Protein AF-A0A920BBS8-F1 (afdb_monomer)

Nearest PDB structures (foldseek):
  5juy-assembly1_O  TM=4.625E-01  e=4.395E+00  Homo sapiens
  5wve-assembly1_Y  TM=4.467E-01  e=4.727E+00  Homo sapiens

Sequence (76 aa):
MRLIERVCEENLLNPQVLASANENS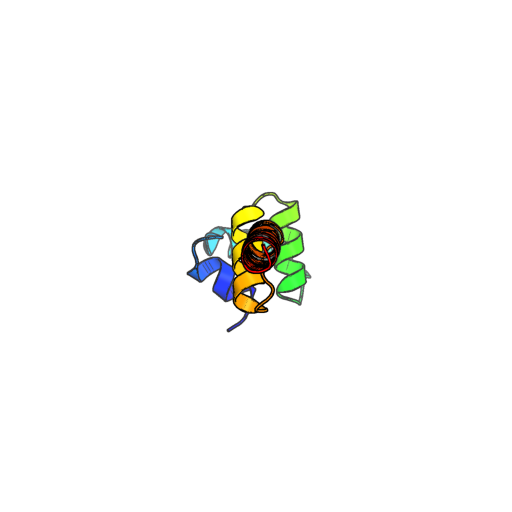RVKSDMGQIQRLSKMNLLDEDSLLKLFSSRYGIPMLSEASQVVKQDLKLIR

Structure (mmCIF, N/CA/C/O backbone):
data_AF-A0A920BBS8-F1
#
_entry.id   AF-A0A920BBS8-F1
#
loop_
_atom_site.group_PDB
_atom_site.id
_atom_site.type_symbol
_atom_site.label_atom_id
_atom_site.label_alt_id
_atom_site.label_comp_id
_atom_site.label_asym_id
_atom_site.label_entity_id
_atom_site.label_seq_id
_atom_site.pdbx_PDB_ins_code
_atom_site.Cartn_x
_atom_site.Cartn_y
_atom_site.Cartn_z
_atom_site.occupancy
_atom_site.B_iso_or_equiv
_atom_site.auth_seq_id
_atom_site.auth_comp_id
_atom_site.auth_asym_id
_atom_site.auth_atom_id
_atom_site.pdbx_PDB_model_num
ATOM 1 N N . MET A 1 1 ? -8.689 -8.439 -7.809 1.00 76.31 1 MET A N 1
ATOM 2 C CA . MET A 1 1 ? -7.808 -7.284 -8.073 1.00 76.31 1 MET A CA 1
ATOM 3 C C . MET A 1 1 ? -6.508 -7.438 -7.306 1.00 76.31 1 MET A C 1
ATOM 5 O O . MET A 1 1 ? -6.548 -7.763 -6.110 1.00 76.31 1 MET A O 1
ATOM 9 N N . ARG A 1 2 ? -5.369 -7.270 -7.982 1.00 86.69 2 ARG A N 1
ATOM 10 C CA . ARG A 1 2 ? -4.056 -7.349 -7.332 1.00 86.69 2 ARG A CA 1
ATOM 11 C C . ARG A 1 2 ? -3.872 -6.186 -6.367 1.00 86.69 2 ARG A C 1
ATOM 13 O O . ARG A 1 2 ? -4.578 -5.181 -6.413 1.00 86.69 2 ARG A O 1
ATOM 20 N N . LEU A 1 3 ? -2.991 -6.372 -5.399 1.00 91.19 3 LEU A N 1
ATOM 21 C CA . LEU A 1 3 ? -2.776 -5.388 -4.348 1.00 91.19 3 LEU A CA 1
ATOM 22 C C . LEU A 1 3 ? -2.086 -4.134 -4.879 1.00 91.19 3 LEU A C 1
ATOM 24 O O . LEU A 1 3 ? -2.510 -3.038 -4.533 1.00 91.19 3 LEU A O 1
ATOM 28 N N . ILE A 1 4 ? -1.133 -4.288 -5.794 1.00 90.81 4 ILE A N 1
ATOM 29 C CA . ILE A 1 4 ? -0.462 -3.147 -6.415 1.00 90.81 4 ILE A CA 1
ATOM 30 C C . ILE A 1 4 ? -1.384 -2.339 -7.344 1.00 90.81 4 ILE A C 1
ATOM 32 O O . ILE A 1 4 ? -1.304 -1.118 -7.371 1.00 90.81 4 ILE A O 1
ATOM 36 N N . GLU A 1 5 ? -2.314 -3.004 -8.038 1.00 90.12 5 GLU A N 1
ATOM 37 C CA . GLU A 1 5 ? -3.334 -2.343 -8.870 1.00 90.12 5 GLU A CA 1
ATOM 38 C C . GLU A 1 5 ? -4.213 -1.429 -8.010 1.00 90.12 5 GLU A C 1
ATOM 40 O O . GLU A 1 5 ? -4.405 -0.261 -8.338 1.00 90.12 5 GLU A O 1
ATOM 45 N N . ARG A 1 6 ? -4.645 -1.923 -6.842 1.00 91.19 6 ARG A N 1
ATOM 46 C CA . ARG A 1 6 ? -5.469 -1.134 -5.924 1.00 91.19 6 ARG A CA 1
ATOM 47 C C . ARG A 1 6 ? -4.746 0.088 -5.355 1.00 91.19 6 ARG A C 1
ATOM 49 O O . ARG A 1 6 ? -5.371 1.117 -5.152 1.00 91.19 6 ARG A O 1
ATOM 56 N N . VAL A 1 7 ? -3.439 -0.007 -5.115 1.00 92.44 7 VAL A N 1
ATOM 57 C CA . VAL A 1 7 ? -2.629 1.144 -4.677 1.00 92.44 7 VAL A CA 1
ATOM 58 C C . VAL A 1 7 ? -2.654 2.260 -5.731 1.00 92.44 7 VAL A C 1
ATOM 60 O O . VAL A 1 7 ? -2.753 3.432 -5.380 1.00 92.44 7 VAL A O 1
ATOM 63 N N . CYS A 1 8 ? -2.613 1.915 -7.020 1.00 91.50 8 CYS A N 1
ATOM 64 C CA . CYS A 1 8 ? -2.722 2.904 -8.091 1.00 91.50 8 CYS A CA 1
ATOM 65 C C . CYS A 1 8 ? -4.137 3.480 -8.234 1.00 91.50 8 CYS A C 1
ATOM 67 O O . CYS A 1 8 ? -4.281 4.686 -8.408 1.00 91.50 8 CYS A O 1
ATOM 69 N N . GLU A 1 9 ? -5.175 2.647 -8.143 1.00 91.88 9 GLU A N 1
ATOM 70 C CA . GLU A 1 9 ? -6.572 3.091 -8.271 1.00 91.88 9 GLU A CA 1
ATOM 71 C C . GLU A 1 9 ? -7.009 4.041 -7.151 1.00 91.88 9 GLU A C 1
ATOM 73 O O . GLU A 1 9 ? -7.708 5.019 -7.403 1.00 91.88 9 GLU A O 1
ATOM 78 N N . GLU A 1 10 ? -6.550 3.797 -5.923 1.00 90.75 10 GLU A N 1
ATOM 79 C CA . GLU A 1 10 ? -6.828 4.648 -4.758 1.00 90.75 10 GLU A CA 1
ATOM 80 C C . GLU A 1 10 ? -5.924 5.907 -4.738 1.00 90.75 10 GLU A C 1
ATOM 82 O O . GLU A 1 10 ? -5.830 6.597 -3.726 1.00 90.75 10 GLU A O 1
ATOM 87 N N . ASN A 1 11 ? -5.240 6.214 -5.851 1.00 90.25 11 ASN A N 1
ATOM 88 C CA . ASN A 1 11 ? -4.322 7.347 -6.030 1.00 90.25 11 ASN A CA 1
ATOM 89 C C . ASN A 1 11 ? -3.155 7.406 -5.025 1.00 90.25 11 ASN A C 1
ATOM 91 O O . ASN A 1 11 ? -2.567 8.467 -4.817 1.00 90.25 11 ASN A O 1
ATOM 95 N N . LEU A 1 12 ? -2.775 6.273 -4.428 1.00 91.69 12 LEU A N 1
ATOM 96 C CA . LEU A 1 12 ? -1.655 6.199 -3.479 1.00 91.69 12 LEU A CA 1
ATOM 97 C C . LEU A 1 12 ? -0.296 6.178 -4.178 1.00 91.69 12 LEU A C 1
ATOM 99 O O . LEU A 1 12 ? 0.724 6.496 -3.571 1.00 91.69 12 LEU A O 1
ATOM 103 N N . LEU A 1 13 ? -0.272 5.768 -5.445 1.00 92.56 13 LEU A N 1
ATOM 104 C CA . LEU A 1 13 ? 0.935 5.702 -6.253 1.00 92.56 13 LEU A CA 1
ATOM 105 C C . LEU A 1 13 ? 0.617 6.013 -7.707 1.00 92.56 13 LEU A C 1
ATOM 107 O O . LEU A 1 13 ? -0.231 5.364 -8.322 1.00 92.56 13 LEU A O 1
ATOM 111 N N . ASN A 1 14 ? 1.369 6.945 -8.288 1.00 91.25 14 ASN A N 1
ATOM 112 C CA . ASN A 1 14 ? 1.283 7.213 -9.716 1.00 91.25 14 ASN A CA 1
ATOM 113 C C . ASN A 1 14 ? 1.725 5.961 -10.513 1.00 91.25 14 ASN A C 1
ATOM 115 O O . ASN A 1 14 ? 2.844 5.476 -10.307 1.00 91.25 14 ASN A O 1
ATOM 119 N N . PRO A 1 15 ? 0.908 5.454 -11.457 1.00 89.31 15 PRO A N 1
ATOM 120 C CA . PRO A 1 15 ? 1.259 4.300 -12.289 1.00 89.31 15 PRO A CA 1
ATOM 121 C C . PRO A 1 15 ? 2.589 4.445 -13.043 1.00 89.31 15 PRO A C 1
ATOM 123 O O . PRO A 1 15 ? 3.286 3.455 -13.259 1.00 89.31 15 PRO A O 1
ATOM 126 N N . GLN A 1 16 ? 2.977 5.667 -13.416 1.00 89.00 16 GLN A N 1
ATOM 127 C CA . GLN A 1 16 ? 4.266 5.937 -14.060 1.00 89.00 16 GLN A CA 1
ATOM 128 C C . GLN A 1 16 ? 5.436 5.718 -13.094 1.00 89.00 16 GLN A C 1
ATOM 130 O O . GLN A 1 16 ? 6.437 5.118 -13.471 1.00 89.00 16 GLN A O 1
ATOM 135 N N . VAL A 1 17 ? 5.285 6.120 -11.827 1.00 89.00 17 VAL A N 1
ATOM 136 C CA . VAL A 1 17 ? 6.285 5.874 -10.773 1.00 89.00 17 VAL A CA 1
ATOM 137 C C . VAL A 1 17 ? 6.412 4.376 -10.503 1.00 89.00 17 VAL A C 1
ATOM 139 O O . VAL A 1 17 ? 7.523 3.870 -10.351 1.00 89.00 17 VAL A O 1
ATOM 142 N N . LEU A 1 18 ? 5.293 3.644 -10.510 1.00 88.75 18 LEU A N 1
ATOM 143 C CA . LEU A 1 18 ? 5.302 2.185 -10.415 1.00 88.75 18 LEU A CA 1
ATOM 144 C C . LEU A 1 18 ? 6.061 1.542 -11.584 1.00 88.75 18 LEU A C 1
ATOM 146 O O . LEU A 1 18 ? 6.864 0.634 -11.361 1.00 88.75 18 LEU A O 1
ATOM 150 N N . ALA A 1 19 ? 5.815 2.005 -12.813 1.00 87.56 19 ALA A N 1
ATOM 151 C CA . ALA A 1 19 ? 6.494 1.513 -14.008 1.00 87.56 19 ALA A CA 1
ATOM 152 C C . ALA A 1 19 ? 8.010 1.739 -13.916 1.00 87.56 19 ALA A C 1
ATOM 154 O O . ALA A 1 19 ? 8.763 0.768 -13.989 1.00 87.56 19 ALA A O 1
ATOM 155 N N . SER A 1 20 ? 8.452 2.969 -13.626 1.00 86.12 20 SER A N 1
ATOM 156 C CA . SER A 1 20 ? 9.873 3.298 -13.435 1.00 86.12 20 SER A CA 1
ATOM 157 C C . SER A 1 20 ? 10.515 2.492 -12.305 1.00 86.12 20 SER A C 1
ATOM 159 O O . SER A 1 20 ? 11.619 1.972 -12.450 1.00 86.12 20 SER A O 1
ATOM 161 N N . ALA A 1 21 ? 9.817 2.316 -11.179 1.00 85.25 21 ALA A N 1
ATOM 162 C CA . ALA A 1 21 ? 10.330 1.522 -10.069 1.00 85.25 21 ALA A CA 1
ATOM 163 C C . ALA A 1 21 ? 10.485 0.036 -10.438 1.00 85.25 21 ALA A C 1
ATOM 165 O O . ALA A 1 21 ? 11.276 -0.665 -9.799 1.00 85.25 21 ALA A O 1
ATOM 166 N N . ASN A 1 22 ? 9.724 -0.464 -11.417 1.00 85.12 22 ASN A N 1
ATOM 167 C CA . ASN A 1 22 ? 9.687 -1.871 -11.806 1.00 85.12 22 ASN A CA 1
ATOM 168 C C . ASN A 1 22 ? 10.641 -2.251 -12.947 1.00 85.12 22 ASN A C 1
ATOM 170 O O . ASN A 1 22 ? 10.909 -3.446 -13.078 1.00 85.12 22 ASN A O 1
ATOM 174 N N . GLU A 1 23 ? 11.204 -1.301 -13.701 1.00 79.31 23 GLU A N 1
ATOM 175 C CA . GLU A 1 23 ? 12.060 -1.575 -14.875 1.00 79.31 23 GLU A CA 1
ATOM 176 C C . GLU A 1 23 ? 13.227 -2.542 -14.597 1.00 79.31 23 GLU A C 1
ATOM 178 O O . GLU A 1 23 ? 13.607 -3.309 -15.474 1.00 79.31 23 GLU A O 1
ATOM 183 N N . ASN A 1 24 ? 13.744 -2.589 -13.363 1.00 74.31 24 ASN A N 1
ATOM 184 C CA . ASN A 1 24 ? 14.830 -3.496 -12.954 1.00 74.31 24 ASN A CA 1
ATOM 185 C C . ASN A 1 24 ? 14.47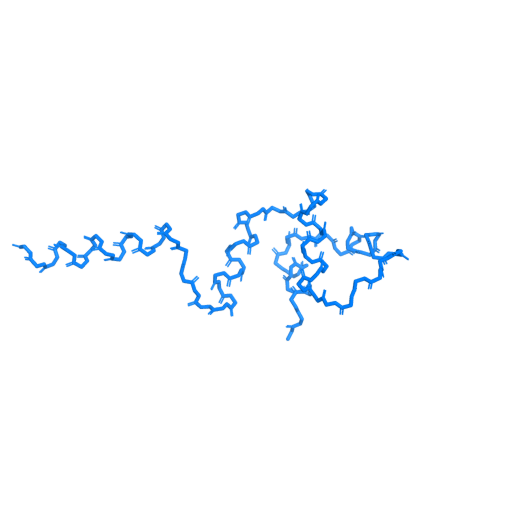4 -4.386 -11.746 1.00 74.31 24 ASN A C 1
ATOM 187 O O . ASN A 1 24 ? 15.335 -4.970 -11.082 1.00 74.31 24 ASN A O 1
ATOM 191 N N . SER A 1 25 ? 13.187 -4.483 -11.420 1.00 76.75 25 SER A N 1
ATOM 192 C CA . SER A 1 25 ? 12.701 -5.195 -10.241 1.00 76.75 25 SER A CA 1
ATOM 193 C C . SER A 1 25 ? 12.646 -6.707 -10.464 1.00 76.75 25 SER A C 1
ATOM 195 O O . SER A 1 25 ? 11.920 -7.194 -11.324 1.00 76.75 25 SER A O 1
ATOM 197 N N . ARG A 1 26 ? 13.293 -7.480 -9.581 1.00 79.06 26 ARG A N 1
ATOM 198 C CA . ARG A 1 26 ? 13.108 -8.946 -9.492 1.00 79.06 26 ARG A CA 1
ATOM 199 C C . ARG A 1 26 ? 11.937 -9.371 -8.598 1.00 79.06 26 ARG A C 1
ATOM 201 O O . ARG A 1 26 ? 11.747 -10.562 -8.357 1.00 79.06 26 ARG A O 1
ATOM 208 N N . VAL A 1 27 ? 11.179 -8.419 -8.054 1.00 76.81 27 VAL A N 1
ATOM 209 C CA . VAL A 1 27 ? 10.132 -8.707 -7.071 1.00 76.81 27 VAL A CA 1
ATOM 210 C C . VAL A 1 27 ? 8.881 -9.253 -7.756 1.00 76.81 27 VAL A C 1
ATOM 212 O O . VAL A 1 27 ? 8.278 -8.578 -8.588 1.00 76.81 27 VAL A O 1
ATOM 215 N N . LYS A 1 28 ? 8.495 -10.477 -7.376 1.00 80.12 28 LYS A N 1
ATOM 216 C CA . LYS A 1 28 ? 7.414 -11.245 -8.016 1.00 80.12 28 LYS A CA 1
ATOM 217 C C . LYS A 1 28 ? 6.052 -11.145 -7.323 1.00 80.12 28 LYS A C 1
ATOM 219 O O . LYS A 1 28 ? 5.064 -11.557 -7.916 1.00 80.12 28 LYS A O 1
ATOM 224 N N . SER A 1 29 ? 5.988 -10.648 -6.086 1.00 90.12 29 SER A N 1
ATOM 225 C CA . SER A 1 29 ? 4.738 -10.539 -5.323 1.00 90.12 29 SER A CA 1
ATOM 226 C C . SER A 1 29 ? 4.324 -9.086 -5.118 1.00 90.12 29 SER A C 1
ATOM 228 O O . SER A 1 29 ? 5.175 -8.225 -4.890 1.00 90.12 29 SER A O 1
ATOM 230 N N . ASP A 1 30 ? 3.015 -8.827 -5.122 1.00 90.75 30 ASP A N 1
ATOM 231 C CA . ASP A 1 30 ? 2.468 -7.487 -4.878 1.00 90.75 30 ASP A CA 1
ATOM 232 C C . ASP A 1 30 ? 2.936 -6.916 -3.532 1.00 90.75 30 ASP A C 1
ATOM 234 O O . ASP A 1 30 ? 3.345 -5.762 -3.445 1.00 90.75 30 ASP A O 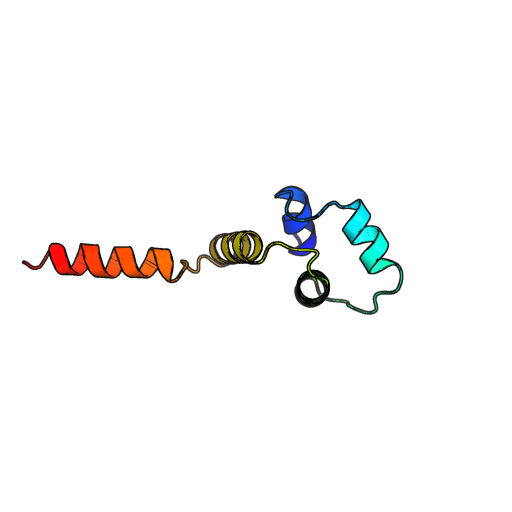1
ATOM 238 N N . MET A 1 31 ? 2.927 -7.740 -2.477 1.00 91.19 31 MET A N 1
ATOM 239 C CA . MET A 1 31 ? 3.368 -7.313 -1.147 1.00 91.19 31 MET A CA 1
ATOM 240 C C . MET A 1 31 ? 4.857 -6.955 -1.137 1.00 91.19 31 MET A C 1
ATOM 242 O O . MET A 1 31 ? 5.245 -5.946 -0.558 1.00 91.19 31 MET A O 1
ATOM 246 N N . GLY A 1 32 ? 5.696 -7.737 -1.822 1.00 92.19 32 GLY A N 1
ATOM 247 C CA . GLY A 1 32 ? 7.113 -7.410 -1.946 1.00 92.19 32 GLY A CA 1
ATOM 248 C C . GLY A 1 32 ? 7.333 -6.099 -2.705 1.00 92.19 32 GLY A C 1
ATOM 249 O O . GLY A 1 32 ? 8.244 -5.340 -2.373 1.00 92.19 32 GLY A O 1
ATOM 250 N N . GLN A 1 33 ? 6.521 -5.825 -3.733 1.00 91.31 33 GLN A N 1
ATOM 251 C CA . GLN A 1 33 ? 6.598 -4.571 -4.484 1.00 91.31 33 GLN A CA 1
ATOM 252 C C . GLN A 1 33 ? 6.222 -3.390 -3.590 1.00 91.31 33 GLN A C 1
ATOM 254 O O . GLN A 1 33 ? 6.976 -2.424 -3.525 1.00 91.31 33 GLN A O 1
ATOM 259 N N . ILE A 1 34 ? 5.136 -3.502 -2.825 1.00 92.31 34 ILE A N 1
ATOM 260 C CA . ILE A 1 34 ? 4.719 -2.470 -1.868 1.00 92.31 34 ILE A CA 1
ATOM 261 C C . ILE A 1 34 ? 5.775 -2.228 -0.797 1.00 92.31 34 ILE A C 1
ATOM 263 O O . ILE A 1 34 ? 6.127 -1.081 -0.547 1.00 92.31 34 ILE A O 1
ATOM 267 N N . GLN A 1 35 ? 6.336 -3.285 -0.208 1.00 91.31 35 GLN A N 1
ATOM 268 C CA . GLN A 1 35 ? 7.418 -3.149 0.768 1.00 91.31 35 GLN A CA 1
ATOM 269 C C . GLN A 1 35 ? 8.622 -2.409 0.179 1.00 91.31 35 GLN A C 1
ATOM 271 O O . GLN A 1 35 ? 9.239 -1.594 0.862 1.00 91.31 35 GLN A O 1
ATOM 276 N N . ARG A 1 36 ? 8.971 -2.669 -1.087 1.00 91.38 36 ARG A N 1
ATOM 277 C CA . ARG A 1 36 ? 10.055 -1.944 -1.760 1.00 91.38 36 ARG A CA 1
ATOM 278 C C . ARG A 1 36 ? 9.709 -0.469 -1.955 1.00 91.38 36 ARG A C 1
ATOM 280 O O . ARG A 1 36 ? 10.544 0.379 -1.669 1.00 91.38 36 ARG A O 1
ATOM 287 N N . LEU A 1 37 ? 8.505 -0.174 -2.434 1.00 92.50 37 LEU A N 1
ATOM 288 C CA . LEU A 1 37 ? 8.043 1.191 -2.694 1.00 92.50 37 LEU A CA 1
ATOM 289 C C . LEU A 1 37 ? 7.931 2.016 -1.401 1.00 92.50 37 LEU A C 1
ATOM 291 O O . LEU A 1 37 ? 8.349 3.170 -1.382 1.00 92.50 37 LEU A O 1
ATOM 295 N N . SER A 1 38 ? 7.467 1.406 -0.307 1.00 91.44 38 SER A N 1
ATOM 296 C CA . SER A 1 38 ? 7.471 2.003 1.036 1.00 91.44 38 SER A CA 1
ATOM 297 C C . SER A 1 38 ? 8.899 2.301 1.507 1.00 91.44 38 SER A C 1
ATOM 299 O O . SER A 1 38 ? 9.180 3.426 1.898 1.00 91.44 38 SER A O 1
ATOM 301 N N . LYS A 1 39 ? 9.852 1.371 1.337 1.00 91.06 39 LYS A N 1
ATOM 302 C CA . LYS A 1 39 ? 11.279 1.623 1.634 1.00 91.06 39 LYS A CA 1
ATOM 303 C C . LYS A 1 39 ? 11.907 2.739 0.792 1.00 91.06 39 LYS A C 1
ATOM 305 O O . LYS A 1 39 ? 12.931 3.288 1.183 1.00 91.06 39 LYS A O 1
ATOM 310 N N . MET A 1 40 ? 11.336 3.036 -0.373 1.00 91.31 40 MET A N 1
ATOM 311 C CA . MET A 1 40 ? 11.748 4.144 -1.239 1.00 91.31 40 MET A CA 1
ATOM 312 C C . MET A 1 40 ? 11.029 5.459 -0.898 1.00 91.31 40 MET A C 1
ATOM 314 O O . MET A 1 40 ? 11.226 6.442 -1.606 1.00 91.31 40 MET A O 1
ATOM 318 N N . ASN A 1 41 ? 10.200 5.488 0.153 1.00 91.00 41 ASN A N 1
ATOM 319 C CA . ASN A 1 41 ? 9.340 6.617 0.523 1.00 91.00 41 ASN A CA 1
ATOM 320 C C . ASN A 1 41 ? 8.415 7.078 -0.619 1.00 91.00 41 ASN A C 1
ATOM 322 O O . ASN A 1 41 ? 8.074 8.253 -0.720 1.00 91.00 41 ASN A O 1
ATOM 326 N N . LEU A 1 42 ? 8.019 6.154 -1.502 1.00 91.62 42 LEU A N 1
ATOM 327 C CA . LEU A 1 42 ? 7.106 6.427 -2.620 1.00 91.62 42 LEU A CA 1
ATOM 328 C C . LEU A 1 42 ? 5.637 6.196 -2.253 1.00 91.62 42 LEU A C 1
ATOM 330 O O . LEU A 1 42 ? 4.758 6.437 -3.075 1.00 91.62 42 LEU A O 1
ATOM 334 N N . LEU A 1 43 ? 5.380 5.683 -1.050 1.00 93.12 43 LEU A N 1
ATOM 335 C CA . LEU A 1 43 ? 4.051 5.391 -0.532 1.00 93.12 43 LEU A CA 1
ATOM 336 C C . LEU A 1 43 ? 3.889 6.069 0.821 1.00 93.12 43 LEU A C 1
ATOM 338 O O . LEU A 1 43 ? 4.760 5.945 1.680 1.00 93.12 43 LEU A O 1
ATOM 342 N N . ASP A 1 44 ? 2.754 6.736 1.002 1.00 90.75 44 ASP A N 1
ATOM 343 C CA . ASP A 1 44 ? 2.332 7.252 2.297 1.00 90.75 44 ASP A CA 1
ATOM 344 C C . ASP A 1 44 ? 1.901 6.092 3.208 1.00 90.75 44 ASP A C 1
ATOM 346 O O . ASP A 1 44 ? 0.992 5.326 2.869 1.00 90.75 44 ASP A O 1
ATOM 350 N N . GLU A 1 45 ? 2.574 5.940 4.349 1.00 89.06 45 GLU A N 1
ATOM 351 C CA . GLU A 1 45 ? 2.367 4.801 5.251 1.00 89.06 45 GLU A CA 1
ATOM 352 C C . GLU A 1 45 ? 0.964 4.794 5.867 1.00 89.06 45 GLU A C 1
ATOM 354 O O . GLU A 1 45 ? 0.347 3.731 5.962 1.00 89.06 45 GLU A O 1
ATOM 359 N N . ASP A 1 46 ? 0.418 5.964 6.211 1.00 90.38 46 ASP A N 1
ATOM 360 C CA . ASP A 1 46 ? -0.920 6.086 6.799 1.00 90.38 46 ASP A CA 1
ATOM 361 C C . ASP A 1 46 ? -2.007 5.654 5.812 1.00 90.38 46 ASP A C 1
ATOM 363 O O . ASP A 1 46 ? -2.935 4.910 6.153 1.00 90.38 46 ASP A O 1
ATOM 367 N N . SER A 1 47 ? -1.898 6.094 4.563 1.00 91.38 47 SER A N 1
ATOM 368 C CA . SER A 1 47 ? -2.847 5.735 3.515 1.00 91.38 47 SER A CA 1
ATOM 369 C C . SER A 1 47 ? -2.719 4.263 3.111 1.00 91.38 47 SER A C 1
ATOM 371 O O . SER A 1 47 ? -3.730 3.593 2.877 1.00 91.38 47 SER A O 1
ATOM 373 N N . LEU A 1 48 ? -1.499 3.717 3.118 1.00 92.69 48 LEU A N 1
ATOM 374 C CA . LEU A 1 48 ? -1.259 2.286 2.935 1.00 92.69 48 LEU A CA 1
ATOM 375 C C . LEU A 1 48 ? -1.901 1.455 4.056 1.00 92.69 48 LEU A C 1
ATOM 377 O O . LEU A 1 48 ? -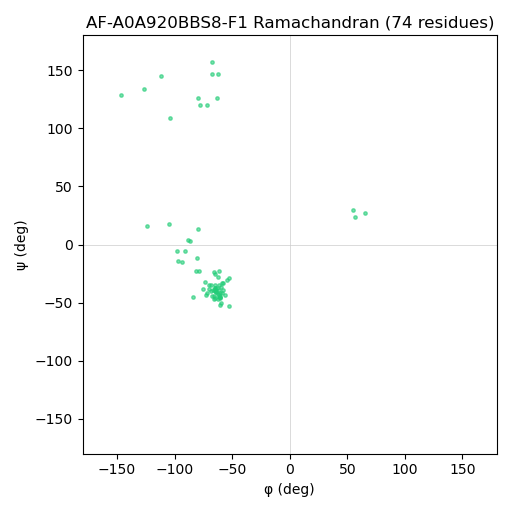2.529 0.427 3.793 1.00 92.69 48 LEU A O 1
ATOM 381 N N . LEU A 1 49 ? -1.778 1.913 5.3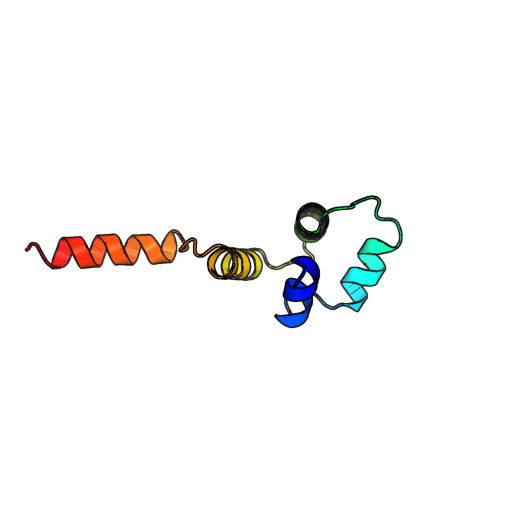03 1.00 91.62 49 LEU A N 1
ATOM 382 C CA . LEU A 1 49 ? -2.340 1.242 6.470 1.00 91.62 49 LEU A CA 1
ATOM 383 C C . LEU A 1 49 ? -3.874 1.226 6.423 1.00 91.62 49 LEU A C 1
ATOM 385 O O . LEU A 1 49 ? -4.478 0.186 6.694 1.00 91.62 49 LEU A O 1
ATOM 389 N N . LYS A 1 50 ? -4.508 2.323 5.988 1.00 91.94 50 LYS A N 1
ATOM 390 C CA . LYS A 1 50 ? -5.960 2.376 5.730 1.00 91.94 50 LYS A CA 1
ATOM 391 C C . LYS A 1 50 ? -6.385 1.398 4.636 1.00 91.94 50 LYS A C 1
ATOM 393 O O . LYS A 1 50 ? -7.374 0.682 4.803 1.00 91.94 50 LYS A O 1
ATOM 398 N N . LEU A 1 51 ? -5.623 1.318 3.543 1.00 92.75 51 LEU A N 1
ATOM 399 C CA . LEU A 1 51 ? -5.886 0.363 2.465 1.00 92.75 51 LEU A CA 1
ATOM 400 C C . LEU A 1 51 ? -5.810 -1.082 2.972 1.00 92.75 51 LEU A C 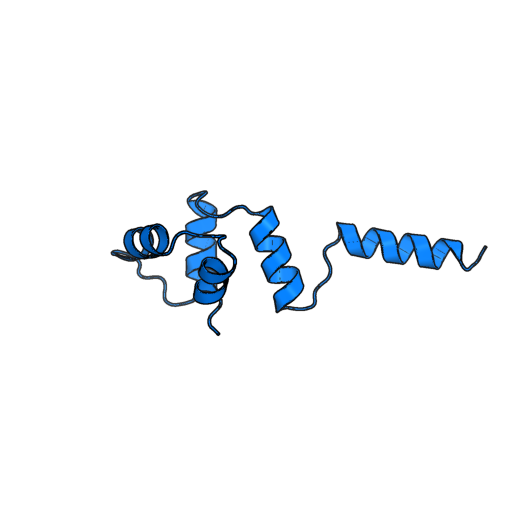1
ATOM 402 O O . LEU A 1 51 ? -6.659 -1.903 2.621 1.00 92.75 51 LEU A O 1
ATOM 406 N N . PHE A 1 52 ? -4.828 -1.404 3.815 1.00 92.81 52 PHE A N 1
ATOM 407 C CA . PHE A 1 52 ? -4.720 -2.730 4.422 1.00 92.81 52 PHE A CA 1
ATOM 408 C C . PHE A 1 52 ? -5.847 -3.021 5.408 1.00 92.81 52 PHE A C 1
ATOM 410 O O . PHE A 1 52 ? -6.436 -4.100 5.325 1.00 92.81 52 PHE A O 1
ATOM 417 N N . SER A 1 53 ? -6.186 -2.068 6.276 1.00 92.81 53 SER A N 1
ATOM 418 C CA . SER A 1 53 ? -7.323 -2.179 7.196 1.00 92.81 53 SER A CA 1
ATOM 419 C C . SER A 1 53 ? -8.602 -2.539 6.435 1.00 92.81 53 SER A C 1
ATOM 421 O O . SER A 1 53 ? -9.218 -3.575 6.696 1.00 92.81 53 SER A O 1
ATOM 423 N N . SER A 1 54 ? -8.922 -1.767 5.390 1.00 91.44 54 SER A N 1
ATOM 424 C CA . SER A 1 54 ? -10.095 -1.995 4.543 1.00 91.44 54 SER A CA 1
ATOM 425 C C . SER A 1 54 ? -10.048 -3.341 3.812 1.00 91.44 54 SER A C 1
ATOM 427 O O . SER A 1 54 ? -11.021 -4.093 3.826 1.00 91.44 54 SER A O 1
ATOM 429 N N . ARG A 1 55 ? -8.912 -3.684 3.191 1.00 90.81 55 ARG A N 1
ATOM 430 C CA . ARG A 1 55 ? -8.778 -4.905 2.380 1.00 90.81 55 ARG A CA 1
ATOM 431 C C . ARG A 1 55 ? -8.886 -6.185 3.204 1.00 90.81 55 ARG A C 1
ATOM 433 O O . ARG A 1 55 ? -9.426 -7.171 2.705 1.00 90.81 55 ARG A O 1
ATOM 440 N N . TYR A 1 56 ? -8.316 -6.192 4.405 1.00 90.88 56 TYR A N 1
ATOM 441 C CA . TYR A 1 56 ? -8.268 -7.376 5.263 1.00 90.88 56 TYR A CA 1
ATOM 442 C C . TYR A 1 56 ? -9.372 -7.392 6.327 1.00 90.88 56 TYR A C 1
ATOM 444 O O . TYR A 1 56 ? -9.501 -8.388 7.033 1.00 90.88 56 TYR A O 1
ATOM 452 N N . GLY A 1 57 ? -10.171 -6.324 6.440 1.00 90.38 57 GLY A N 1
ATOM 453 C CA . GLY A 1 57 ? -11.206 -6.196 7.468 1.00 90.38 57 GLY A CA 1
ATOM 454 C C . GLY A 1 57 ? -10.628 -6.120 8.883 1.00 90.38 57 GLY A C 1
ATOM 455 O O . GLY A 1 57 ? -11.274 -6.557 9.833 1.00 90.38 57 GLY A O 1
ATOM 456 N N . ILE A 1 58 ? -9.396 -5.621 9.019 1.00 90.88 58 ILE A N 1
ATOM 457 C CA . ILE A 1 58 ? -8.690 -5.524 10.298 1.00 90.88 58 ILE A CA 1
ATOM 458 C C . ILE A 1 58 ? -8.736 -4.059 10.736 1.00 90.88 58 ILE A C 1
ATOM 460 O O . ILE A 1 58 ? -8.040 -3.250 10.125 1.00 90.88 58 ILE A O 1
ATOM 464 N N . PRO A 1 59 ? -9.512 -3.701 11.772 1.00 87.44 59 PRO A N 1
ATOM 465 C CA . PRO A 1 59 ? -9.636 -2.314 12.201 1.00 87.44 59 PRO A CA 1
ATOM 466 C C . PRO A 1 59 ? -8.291 -1.763 12.675 1.00 87.44 59 PRO A C 1
ATOM 468 O O . PRO A 1 59 ? -7.479 -2.474 13.280 1.00 87.44 59 PRO A O 1
ATOM 471 N N . MET A 1 60 ? -8.065 -0.472 12.441 1.00 88.44 60 MET A N 1
ATOM 472 C CA . MET A 1 60 ? -6.870 0.188 12.958 1.00 88.44 60 MET A CA 1
ATOM 473 C C . MET A 1 60 ? -6.944 0.260 14.489 1.00 88.44 60 MET A C 1
ATOM 475 O O . MET A 1 60 ? -8.018 0.431 15.063 1.00 88.44 60 MET A O 1
ATOM 479 N N . LEU A 1 61 ? -5.805 0.181 15.187 1.00 85.25 61 LEU A N 1
ATOM 480 C CA . LEU A 1 61 ? -5.787 0.286 16.657 1.00 85.25 61 LEU A CA 1
ATOM 481 C C . LEU A 1 61 ? -6.398 1.605 17.163 1.00 85.25 61 LEU A C 1
ATOM 483 O O . LEU A 1 61 ? -7.044 1.629 18.212 1.00 85.25 61 LEU A O 1
ATOM 487 N N . SER A 1 62 ? -6.233 2.688 16.400 1.00 81.75 62 SER A N 1
ATOM 488 C CA . SER A 1 62 ? -6.874 3.984 16.645 1.00 81.75 62 SER A CA 1
ATOM 489 C C . SER A 1 62 ? -8.407 3.902 16.649 1.00 81.75 62 SER A C 1
ATOM 491 O O . SER A 1 62 ? -9.049 4.611 17.422 1.00 81.75 62 SER A O 1
ATOM 493 N N . GLU A 1 63 ? -8.986 3.020 15.836 1.00 77.31 63 GLU A N 1
ATOM 494 C CA . GLU A 1 63 ? -10.427 2.766 15.733 1.00 77.31 63 GLU A CA 1
ATOM 495 C C . GLU A 1 63 ? -10.882 1.775 16.815 1.00 77.31 63 GLU A C 1
ATOM 497 O O . GLU A 1 63 ? -11.845 2.029 17.538 1.00 77.31 63 GLU A O 1
ATOM 502 N N . ALA A 1 64 ? -10.137 0.683 17.014 1.00 72.12 64 ALA A N 1
ATOM 503 C CA . ALA A 1 64 ? -10.448 -0.340 18.014 1.00 72.12 64 ALA A CA 1
ATOM 504 C C . ALA A 1 64 ? -10.438 0.215 19.452 1.00 72.12 64 ALA A C 1
ATOM 506 O O . ALA A 1 64 ? -11.260 -0.173 20.284 1.00 72.12 64 ALA A O 1
ATOM 507 N N . SER A 1 65 ? -9.554 1.175 19.751 1.00 66.81 65 SER A N 1
ATOM 508 C CA . SER A 1 65 ? -9.517 1.847 21.058 1.00 66.81 65 SER A CA 1
ATOM 509 C C . SER A 1 65 ? -10.809 2.619 21.371 1.00 66.81 65 SER A C 1
ATOM 511 O O . SER A 1 65 ? -11.165 2.771 22.542 1.00 66.81 65 SER A O 1
ATOM 513 N N . GLN A 1 66 ? -11.533 3.096 20.352 1.00 60.69 66 GLN A N 1
ATOM 514 C CA . GLN A 1 66 ? -12.812 3.782 20.546 1.00 60.69 66 GLN A CA 1
ATOM 515 C C . GLN A 1 66 ? -13.940 2.801 20.872 1.00 60.69 66 GLN A C 1
ATOM 517 O O . GLN A 1 66 ? -14.735 3.094 21.764 1.00 60.69 66 GLN A O 1
ATOM 522 N N . VAL A 1 67 ? -13.950 1.628 20.232 1.00 59.59 67 VAL A N 1
ATOM 523 C CA . VAL A 1 67 ? -14.930 0.558 20.492 1.00 59.59 67 VAL A CA 1
ATOM 524 C C . VAL A 1 67 ? -14.848 0.103 21.950 1.00 59.59 67 VAL A C 1
ATOM 526 O O . VAL A 1 67 ? -15.836 0.169 22.675 1.00 59.59 67 VAL A O 1
ATOM 529 N N . VAL A 1 68 ? -13.640 -0.199 22.441 1.00 60.19 68 VAL A N 1
ATOM 530 C CA . VAL A 1 68 ? -13.428 -0.612 23.842 1.00 60.19 68 VAL A CA 1
ATOM 531 C C . VAL A 1 68 ? -13.893 0.465 24.833 1.00 60.19 68 VAL A C 1
ATOM 533 O O . VAL A 1 68 ? -14.452 0.155 25.884 1.00 60.19 68 VAL A O 1
ATOM 536 N N . LYS A 1 69 ? -13.699 1.751 24.511 1.00 57.47 69 LYS A N 1
ATOM 537 C CA . LYS A 1 69 ? -14.140 2.867 25.365 1.00 57.47 69 LYS A CA 1
ATOM 538 C C . LYS A 1 69 ? -15.652 3.091 25.337 1.00 57.47 69 LYS A C 1
A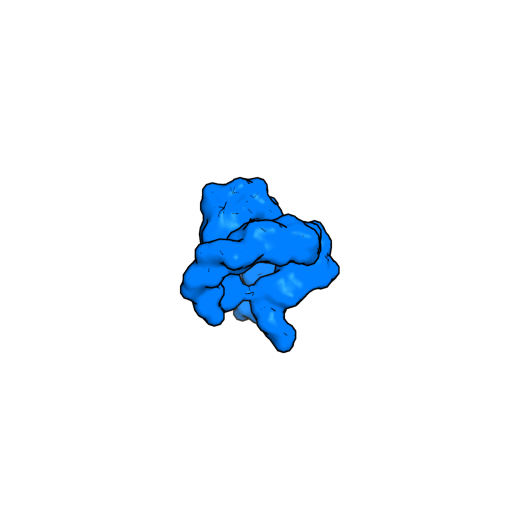TOM 540 O O . LYS A 1 69 ? -16.189 3.565 26.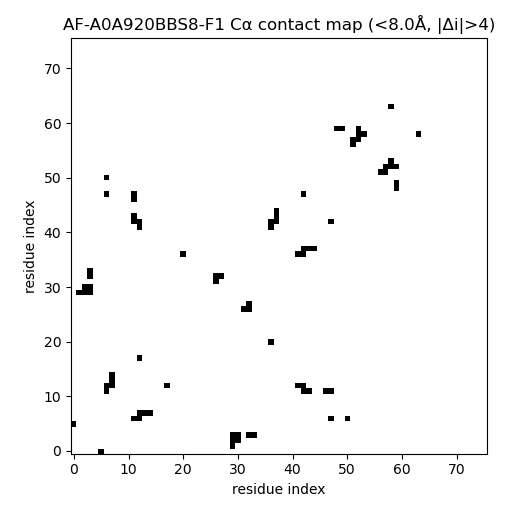337 1.00 57.47 69 LYS A O 1
ATOM 545 N N . GLN A 1 70 ? -16.320 2.820 24.219 1.00 58.06 70 GLN A N 1
ATOM 546 C CA . GLN A 1 70 ? -17.778 2.903 24.124 1.00 58.06 70 GLN A CA 1
ATOM 547 C C . GLN A 1 70 ? -18.440 1.744 24.872 1.00 58.06 70 GLN A C 1
ATOM 549 O O . GLN A 1 70 ? -19.339 1.997 25.674 1.00 58.06 70 GLN A O 1
ATOM 554 N N . ASP A 1 71 ? -17.919 0.526 24.729 1.00 56.59 71 ASP A N 1
ATOM 555 C CA . ASP A 1 71 ? -18.426 -0.647 25.446 1.00 56.59 71 ASP A CA 1
ATOM 556 C C . ASP A 1 71 ? -18.248 -0.510 26.967 1.00 56.59 71 ASP A C 1
ATOM 558 O O . ASP A 1 71 ? -19.172 -0.778 27.728 1.00 56.59 71 ASP A O 1
ATOM 562 N N . LEU A 1 72 ? -17.113 0.020 27.440 1.00 56.56 72 LEU A N 1
ATOM 563 C CA . LEU A 1 72 ? -16.892 0.290 28.871 1.00 56.56 72 LEU A CA 1
ATOM 564 C C . LEU A 1 72 ? -17.803 1.384 29.454 1.00 56.56 72 LEU A C 1
ATOM 566 O O . LEU A 1 72 ? -18.013 1.414 30.667 1.00 56.56 72 LEU A O 1
ATOM 570 N N . LYS A 1 73 ? -18.322 2.302 28.629 1.00 55.62 73 LYS A N 1
ATOM 571 C CA . LYS A 1 73 ? -19.259 3.345 29.079 1.00 55.62 73 LYS A CA 1
ATOM 572 C C . LYS A 1 73 ? -20.698 2.847 29.185 1.00 55.62 73 LYS A C 1
ATOM 574 O O . LYS A 1 73 ? -21.458 3.455 29.924 1.00 55.62 73 LYS A O 1
ATOM 579 N N . LEU A 1 74 ? -21.063 1.778 28.477 1.00 52.97 74 LEU A N 1
ATOM 580 C CA . LEU A 1 74 ? -22.420 1.222 28.493 1.00 52.97 74 LEU A CA 1
ATOM 581 C C . LEU A 1 74 ? -22.695 0.324 29.718 1.00 52.97 74 LEU A C 1
ATOM 583 O O . LEU A 1 74 ? -23.839 -0.041 29.965 1.00 52.97 74 LEU A O 1
ATOM 587 N N . ILE A 1 75 ? -21.653 -0.035 30.478 1.00 57.56 75 ILE A N 1
ATOM 588 C CA . ILE A 1 75 ? -21.715 -0.889 31.683 1.00 57.56 75 ILE A CA 1
ATOM 589 C C . ILE A 1 75 ? -21.558 -0.042 32.973 1.00 57.56 75 ILE A C 1
ATOM 591 O O . ILE A 1 75 ? -21.223 -0.560 34.037 1.00 57.56 75 ILE A O 1
ATOM 595 N N . ARG A 1 76 ? -21.756 1.279 32.902 1.00 48.94 76 ARG A N 1
ATOM 596 C CA . ARG A 1 76 ? -21.803 2.188 34.061 1.00 48.94 76 ARG A CA 1
ATOM 597 C C . ARG A 1 76 ? -23.130 2.921 34.097 1.00 48.94 76 ARG A C 1
ATOM 599 O O . ARG A 1 76 ? -23.585 3.187 35.228 1.00 48.94 76 ARG A O 1
#

Mean predicted aligned error: 7.46 Å

Solvent-accessible surfac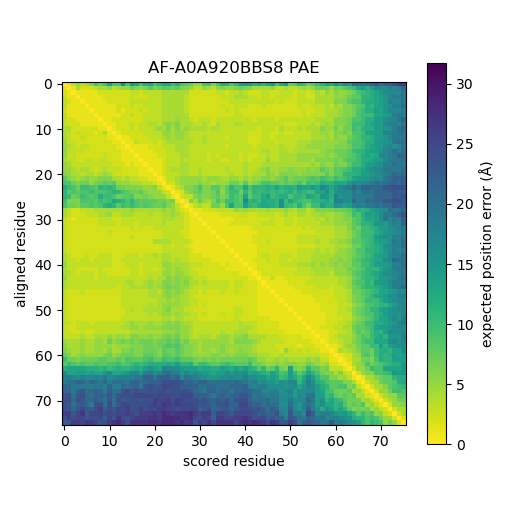e area (backbone atoms only — not comparable to full-atom values): 4595 Å² total; per-residue (Å²): 132,58,65,56,57,50,39,37,74,73,68,54,34,60,67,66,59,54,50,66,65,45,78,84,54,86,66,86,44,49,66,56,46,50,55,51,38,42,76,67,68,62,38,58,65,69,62,51,49,51,51,48,23,66,75,70,72,44,78,50,69,82,56,51,54,50,52,58,55,53,58,62,60,74,78,110

Secondary structure (DSSP, 8-state):
--HHHHHHHTTSS-HHHHHHHHTT----SHHHHHHHHHHTT-S-HHHHHHHHHHHHT---HHHHHHHHHHHHHTT-

Foldseek 3Di:
DAPQVVCVVVVQAPVVVLVVLPPPDPDDHSVVSVVVCVVVVRGDPVVVVVSVCVVVVPDDPVVVVVVVVVVVVVVD

pLDDT: mean 83.57, std 12.34, range [48.94, 93.12]

Radius of gyration: 16.56 Å; Cα contacts (8 Å, |Δi|>4): 41; chains: 1; bounding box: 37×19×49 Å